Protein AF-A0A3B8P3B7-F1 (afdb_monomer_lite)

Radius of gyration: 18.44 Å; chains: 1; bounding box: 40×22×53 Å

Secondary structure (DSSP, 8-state):
--HHHHHHHHHHHHHHHTSPP-TT-EEEEEE-TTS-EEEEE----S------SS-HHHHHHHHHHH-

Sequence (67 aa):
LTPARIDGMITGLRQVASLPDPVGAIRDMSYRPSGIQVGKMRVPLGVIGIIYESRPNVTIDAASLCL

Structure (mmCIF, N/CA/C/O backbone):
data_AF-A0A3B8P3B7-F1
#
_entry.id   AF-A0A3B8P3B7-F1
#
loop_
_atom_site.group_PDB
_atom_site.id
_atom_site.type_symbol
_atom_site.label_atom_id
_atom_site.label_alt_id
_atom_site.label_comp_id
_atom_site.label_asym_id
_atom_site.label_entity_id
_atom_site.label_seq_id
_atom_site.pdbx_PDB_ins_code
_atom_site.Cartn_x
_atom_site.Cartn_y
_atom_site.Cartn_z
_atom_site.occupancy
_atom_site.B_iso_or_equiv
_atom_site.auth_seq_id
_atom_site.auth_comp_id
_atom_site.auth_asym_id
_atom_site.auth_atom_id
_atom_site.pdbx_PDB_model_num
ATOM 1 N N . LEU A 1 1 ? 15.519 2.487 -20.465 1.00 73.81 1 LEU A N 1
ATOM 2 C CA . LEU A 1 1 ? 14.806 1.296 -19.945 1.00 73.81 1 LEU A CA 1
ATOM 3 C C . LEU A 1 1 ? 15.044 0.143 -20.911 1.00 73.81 1 LEU A C 1
ATOM 5 O O . LEU A 1 1 ? 15.042 0.399 -22.105 1.00 73.81 1 LEU A O 1
ATOM 9 N N . THR A 1 2 ? 15.268 -1.079 -20.426 1.00 88.50 2 THR A N 1
ATOM 10 C CA . THR A 1 2 ? 15.313 -2.277 -21.284 1.00 88.50 2 THR A CA 1
ATOM 11 C C . THR A 1 2 ? 13.992 -3.043 -21.158 1.00 88.50 2 THR A C 1
ATOM 13 O O . THR A 1 2 ? 13.386 -2.975 -20.085 1.00 88.50 2 THR A O 1
ATOM 16 N N . PRO A 1 3 ? 13.554 -3.792 -22.187 1.00 90.19 3 PRO A N 1
ATOM 17 C CA . PRO A 1 3 ? 12.348 -4.623 -22.105 1.00 90.19 3 PRO A CA 1
ATOM 18 C C . PRO A 1 3 ? 12.358 -5.562 -20.891 1.00 90.19 3 PRO A C 1
ATOM 20 O O . PRO A 1 3 ? 11.433 -5.537 -20.090 1.00 90.19 3 PRO A O 1
ATOM 23 N N . ALA A 1 4 ? 13.485 -6.237 -20.641 1.00 90.56 4 ALA A N 1
ATOM 24 C CA . ALA A 1 4 ? 13.648 -7.121 -19.485 1.00 90.56 4 ALA A CA 1
ATOM 25 C C . ALA A 1 4 ? 13.414 -6.430 -18.124 1.00 90.56 4 ALA A C 1
ATOM 27 O O . ALA A 1 4 ? 12.907 -7.045 -17.190 1.00 90.56 4 ALA A O 1
ATOM 28 N N . ARG A 1 5 ? 13.763 -5.140 -17.988 1.00 87.75 5 ARG A N 1
ATOM 29 C CA . ARG A 1 5 ? 13.475 -4.379 -16.757 1.00 87.75 5 ARG A CA 1
ATOM 30 C C . ARG A 1 5 ? 11.990 -4.056 -16.620 1.00 87.75 5 ARG A C 1
ATOM 32 O O . ARG A 1 5 ? 11.490 -4.021 -15.502 1.00 87.75 5 ARG A O 1
ATOM 39 N N . ILE A 1 6 ? 11.300 -3.815 -17.732 1.00 90.56 6 ILE A N 1
ATOM 40 C CA . ILE A 1 6 ? 9.852 -3.582 -17.739 1.00 90.56 6 ILE A CA 1
ATOM 41 C C . ILE A 1 6 ? 9.122 -4.863 -17.341 1.00 90.56 6 ILE A C 1
ATOM 43 O O . ILE A 1 6 ? 8.285 -4.820 -16.445 1.00 90.56 6 ILE A O 1
ATOM 47 N N . ASP A 1 7 ? 9.502 -6.002 -17.917 1.00 93.31 7 ASP A N 1
ATOM 48 C CA . ASP A 1 7 ? 8.914 -7.302 -17.576 1.00 93.31 7 ASP A CA 1
ATOM 49 C C . ASP A 1 7 ? 9.114 -7.652 -16.095 1.00 93.31 7 ASP A C 1
ATOM 51 O O . ASP A 1 7 ? 8.204 -8.165 -15.438 1.00 93.31 7 ASP A O 1
ATOM 55 N N . GLY A 1 8 ? 10.281 -7.304 -15.539 1.00 91.75 8 GLY A N 1
ATOM 56 C CA . GLY A 1 8 ? 10.557 -7.411 -14.107 1.00 91.75 8 GLY A CA 1
ATOM 57 C C . GLY A 1 8 ? 9.599 -6.573 -13.254 1.00 91.75 8 GLY A C 1
ATOM 58 O O . GLY A 1 8 ? 8.991 -7.109 -12.331 1.00 91.75 8 GLY A O 1
ATOM 59 N N . MET A 1 9 ? 9.398 -5.293 -13.594 1.00 92.94 9 MET A N 1
ATOM 60 C CA . 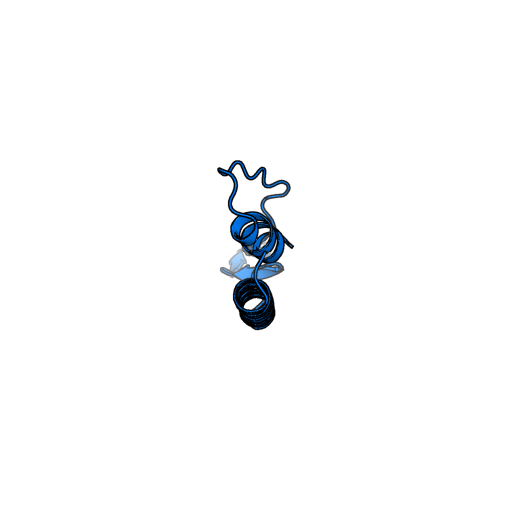MET A 1 9 ? 8.449 -4.418 -12.882 1.00 92.94 9 MET A CA 1
ATOM 61 C C . MET A 1 9 ? 7.006 -4.929 -12.987 1.00 92.94 9 MET A C 1
ATOM 63 O O . MET A 1 9 ? 6.285 -4.951 -11.995 1.00 92.94 9 MET A O 1
ATOM 67 N N . ILE A 1 10 ? 6.581 -5.400 -14.165 1.00 93.62 10 ILE A N 1
ATOM 68 C CA . ILE A 1 10 ? 5.243 -5.985 -14.361 1.00 93.62 10 ILE A CA 1
ATOM 69 C C . ILE A 1 10 ? 5.064 -7.230 -13.486 1.00 93.62 10 ILE A C 1
ATOM 71 O O . ILE A 1 10 ? 4.003 -7.436 -12.895 1.00 93.62 10 ILE A O 1
ATOM 75 N N . THR A 1 11 ? 6.095 -8.069 -13.403 1.00 94.75 11 THR A N 1
ATOM 76 C CA . THR A 1 11 ? 6.075 -9.262 -12.553 1.00 94.75 11 THR A CA 1
ATOM 77 C C . THR A 1 11 ? 5.957 -8.874 -11.081 1.00 94.75 11 THR A C 1
ATOM 79 O O . THR A 1 11 ? 5.112 -9.435 -10.386 1.00 94.75 11 THR A O 1
ATOM 82 N N . GLY A 1 12 ? 6.720 -7.872 -10.630 1.00 93.06 12 GLY A N 1
ATOM 83 C CA . GLY A 1 12 ? 6.621 -7.320 -9.276 1.00 93.06 12 GLY A CA 1
ATOM 84 C C . GLY A 1 12 ? 5.216 -6.807 -8.953 1.00 93.06 12 GLY A C 1
ATOM 85 O O . GLY A 1 12 ? 4.637 -7.197 -7.943 1.00 93.06 12 GLY A O 1
ATOM 86 N N . LEU A 1 13 ? 4.601 -6.044 -9.862 1.00 94.19 13 LEU A N 1
ATOM 87 C CA . LEU A 1 13 ? 3.223 -5.563 -9.698 1.00 94.19 13 LEU A CA 1
ATOM 88 C C . LEU A 1 13 ? 2.216 -6.702 -9.519 1.00 94.19 13 LEU A C 1
ATOM 90 O O . LEU A 1 13 ? 1.347 -6.636 -8.653 1.00 94.19 13 LEU A O 1
ATOM 94 N N . ARG A 1 14 ? 2.336 -7.772 -10.313 1.00 95.56 14 ARG A N 1
ATOM 95 C CA . ARG A 1 14 ? 1.457 -8.946 -10.190 1.00 95.56 14 ARG A CA 1
ATOM 96 C C . ARG A 1 14 ? 1.661 -9.697 -8.878 1.00 95.56 14 ARG A C 1
ATOM 98 O O . ARG A 1 14 ? 0.704 -10.269 -8.367 1.00 95.56 14 ARG A O 1
ATOM 105 N N . GLN A 1 15 ? 2.883 -9.711 -8.348 1.00 94.88 15 GLN A N 1
ATOM 106 C CA . GLN A 1 15 ? 3.169 -10.291 -7.036 1.00 94.88 15 GLN A CA 1
ATOM 107 C C . GLN A 1 15 ? 2.549 -9.460 -5.915 1.00 94.88 15 GLN A C 1
ATOM 109 O O . GLN A 1 15 ? 1.950 -10.030 -5.015 1.00 94.88 15 GLN A O 1
ATOM 114 N N . VAL A 1 16 ? 2.640 -8.130 -5.976 1.00 93.81 16 VAL A N 1
ATOM 115 C CA . VAL A 1 16 ? 2.015 -7.261 -4.967 1.00 93.81 16 VAL A CA 1
ATOM 116 C C . VAL A 1 16 ? 0.493 -7.394 -5.005 1.00 93.81 16 VAL A C 1
ATOM 118 O O . VAL A 1 16 ? -0.128 -7.580 -3.964 1.00 93.81 16 VAL A O 1
ATOM 121 N N . ALA A 1 17 ? -0.101 -7.430 -6.200 1.00 93.56 17 ALA A N 1
ATOM 122 C CA . ALA A 1 17 ? -1.543 -7.609 -6.375 1.00 93.56 17 ALA A CA 1
ATOM 123 C C . ALA A 1 17 ? -2.084 -8.965 -5.876 1.00 93.56 17 ALA A C 1
ATOM 125 O O . ALA A 1 17 ? -3.291 -9.099 -5.690 1.00 93.56 17 ALA A O 1
ATOM 126 N N . SER A 1 18 ? -1.232 -9.980 -5.688 1.00 95.06 18 SER A N 1
ATOM 127 C CA . SER A 1 18 ? -1.652 -11.280 -5.146 1.00 95.06 18 SER A CA 1
ATOM 128 C C . SER A 1 18 ? -1.561 -11.364 -3.621 1.00 95.06 18 SER A C 1
ATOM 130 O O . SER A 1 18 ? -2.020 -12.350 -3.036 1.00 95.06 18 SER A O 1
ATOM 132 N N . LEU A 1 19 ? -0.986 -10.352 -2.964 1.00 93.31 19 LEU A N 1
ATOM 133 C CA . LEU A 1 19 ? -0.925 -10.290 -1.510 1.00 93.31 19 LEU A CA 1
ATOM 134 C C . LEU A 1 19 ? -2.326 -10.024 -0.929 1.00 93.31 19 LEU A C 1
ATOM 136 O O . LEU A 1 19 ? -3.094 -9.250 -1.499 1.00 93.31 19 LEU A O 1
ATOM 140 N N . PRO A 1 20 ? -2.674 -10.631 0.220 1.00 91.25 20 PRO A N 1
ATOM 141 C CA . PRO A 1 20 ? -3.907 -10.299 0.922 1.00 91.25 20 PRO A CA 1
ATOM 142 C C . PRO A 1 20 ? -3.925 -8.827 1.335 1.00 91.25 20 PRO A C 1
ATOM 144 O O . PRO A 1 20 ? -2.931 -8.333 1.873 1.00 91.25 20 PRO A O 1
ATOM 147 N N . ASP A 1 21 ? -5.070 -8.169 1.159 1.00 90.94 21 ASP A N 1
ATOM 148 C CA . ASP A 1 21 ? -5.256 -6.783 1.584 1.00 90.94 21 ASP A CA 1
ATOM 149 C C . ASP A 1 21 ? -5.061 -6.664 3.111 1.00 90.94 21 ASP A C 1
ATOM 151 O O . ASP A 1 21 ? -5.775 -7.312 3.889 1.00 90.94 21 ASP A O 1
ATOM 155 N N . PRO A 1 22 ? -4.067 -5.886 3.579 1.00 87.81 22 PRO A N 1
ATOM 156 C CA . PRO A 1 22 ? -3.854 -5.691 5.002 1.00 87.81 22 PRO A CA 1
ATOM 157 C C . PRO A 1 22 ? -4.895 -4.751 5.631 1.00 87.81 22 PRO A C 1
ATOM 159 O O . PRO A 1 22 ? -5.071 -4.789 6.853 1.00 87.81 22 PRO A O 1
ATOM 162 N N . VAL A 1 23 ? -5.538 -3.880 4.855 1.00 92.31 23 VAL A N 1
ATOM 163 C CA . VAL A 1 23 ? -6.425 -2.826 5.350 1.00 92.31 23 VAL A CA 1
ATOM 164 C C . VAL A 1 23 ? -7.786 -3.406 5.738 1.00 92.31 23 VAL A C 1
ATOM 166 O O . VAL A 1 23 ? -8.308 -4.323 5.118 1.00 92.31 23 VAL A O 1
ATOM 169 N N . GLY A 1 24 ? -8.367 -2.904 6.830 1.00 90.69 24 GLY A N 1
ATOM 170 C CA . GLY A 1 24 ? -9.686 -3.331 7.306 1.00 90.69 24 GLY A CA 1
ATOM 171 C C . GLY A 1 24 ? -9.683 -4.624 8.126 1.00 90.69 24 GLY A C 1
ATOM 172 O O . GLY A 1 24 ? -10.698 -4.958 8.735 1.00 90.69 24 GLY A O 1
ATOM 173 N N . ALA A 1 25 ? -8.549 -5.325 8.231 1.00 91.50 25 ALA A N 1
ATOM 174 C CA . ALA A 1 25 ? -8.430 -6.502 9.085 1.00 91.50 25 ALA A CA 1
ATOM 175 C C . ALA A 1 25 ? -8.652 -6.139 10.566 1.00 91.50 25 ALA A C 1
ATOM 177 O O . ALA A 1 25 ? -7.943 -5.296 11.126 1.00 91.50 25 ALA A O 1
ATOM 178 N N . ILE A 1 26 ? -9.611 -6.809 11.210 1.00 92.31 26 ILE A N 1
ATOM 179 C CA . ILE A 1 26 ? -9.954 -6.611 12.624 1.00 92.31 26 ILE A CA 1
ATOM 180 C C . ILE A 1 26 ? -9.326 -7.724 13.467 1.00 92.31 26 ILE A C 1
ATOM 182 O O . ILE A 1 26 ? -9.406 -8.904 13.125 1.00 92.31 26 ILE A O 1
ATOM 186 N N . ARG A 1 27 ? -8.693 -7.355 14.581 1.00 92.06 27 ARG A N 1
ATOM 187 C CA . ARG A 1 27 ? -8.094 -8.266 15.567 1.00 92.06 27 ARG A CA 1
ATOM 188 C C . ARG A 1 27 ? -8.501 -7.873 16.985 1.00 92.06 27 ARG A C 1
ATOM 190 O O . ARG A 1 27 ? -9.052 -6.796 17.207 1.00 92.06 27 ARG A O 1
ATOM 197 N N . ASP 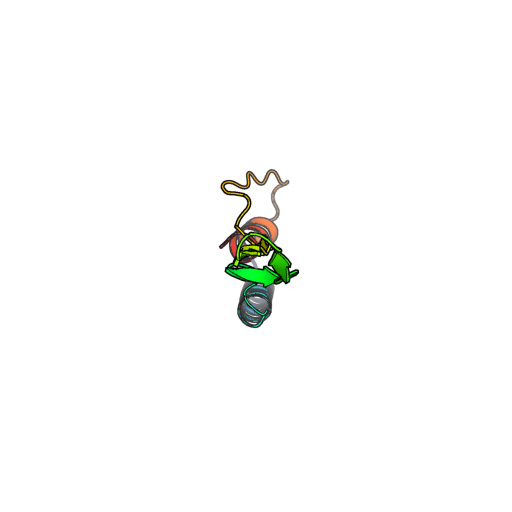A 1 28 ? -8.206 -8.748 17.941 1.00 91.19 28 ASP A N 1
ATOM 198 C CA . ASP A 1 28 ? -8.412 -8.523 19.378 1.00 91.19 28 ASP A CA 1
ATOM 199 C C . ASP A 1 28 ? -9.871 -8.198 19.762 1.00 91.19 28 ASP A C 1
ATOM 201 O O . ASP A 1 28 ? -10.116 -7.428 20.691 1.00 91.19 28 ASP A O 1
ATOM 205 N N . MET A 1 29 ? -10.849 -8.769 19.049 1.00 92.81 29 MET A N 1
ATOM 206 C CA . MET A 1 29 ? -12.269 -8.550 19.338 1.00 92.81 29 MET A CA 1
ATOM 207 C C . MET A 1 29 ? -12.663 -9.207 20.662 1.00 92.81 29 MET A C 1
ATOM 209 O O . MET A 1 29 ? -12.580 -10.424 20.811 1.00 92.81 29 MET A O 1
ATOM 213 N N . SER A 1 30 ? -13.126 -8.407 21.620 1.00 92.38 30 SER A N 1
ATOM 214 C CA . SER A 1 30 ? -13.587 -8.875 22.928 1.00 92.38 30 SER A CA 1
ATOM 21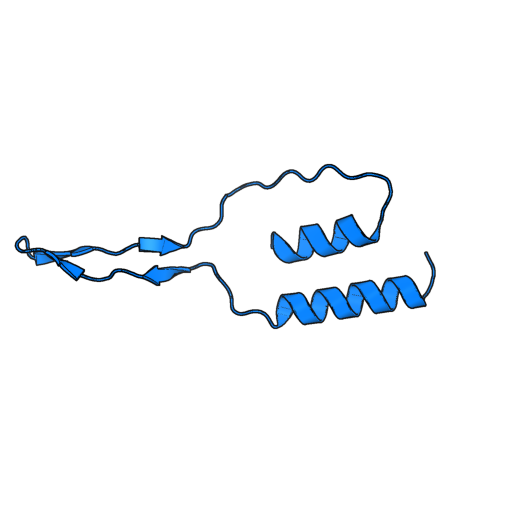5 C C . SER A 1 30 ? -14.787 -8.071 23.427 1.00 92.38 30 SER A C 1
ATOM 217 O O . SER A 1 30 ? -14.911 -6.872 23.167 1.00 92.38 30 SER A O 1
ATOM 219 N N . TYR A 1 31 ? -15.680 -8.739 24.158 1.00 94.88 31 TYR A N 1
ATOM 220 C CA . TYR A 1 31 ? -16.777 -8.082 24.864 1.00 94.88 31 TYR A CA 1
ATOM 221 C C . TYR A 1 31 ? -16.305 -7.584 26.227 1.00 94.88 31 TYR A C 1
ATOM 223 O O . TYR A 1 31 ? -15.593 -8.279 26.954 1.00 94.88 31 TYR A O 1
ATOM 231 N N . ARG A 1 32 ? -16.714 -6.368 26.582 1.00 93.38 32 ARG A N 1
ATOM 232 C CA . ARG A 1 32 ? -16.446 -5.769 27.892 1.00 93.38 32 ARG A CA 1
ATOM 233 C C . ARG A 1 32 ? -17.658 -5.956 28.813 1.00 93.38 32 ARG A C 1
ATOM 235 O O . ARG A 1 32 ? -18.777 -6.040 28.315 1.00 93.38 32 ARG A O 1
ATOM 242 N N . PRO A 1 33 ? -17.478 -5.925 30.147 1.00 92.69 33 PRO A N 1
ATOM 243 C CA . PRO A 1 33 ? -18.591 -6.002 31.101 1.00 92.69 33 PRO A CA 1
ATOM 244 C C . PRO A 1 33 ? -19.659 -4.908 30.934 1.00 92.69 33 PRO A C 1
ATOM 246 O O . PRO A 1 33 ? -20.792 -5.093 31.356 1.00 92.69 33 PRO A O 1
ATOM 249 N N . SER A 1 34 ? -19.322 -3.783 30.295 1.00 93.25 34 SER A N 1
ATOM 250 C CA . SER A 1 34 ? -20.275 -2.727 29.927 1.00 93.25 34 SER A CA 1
ATOM 251 C 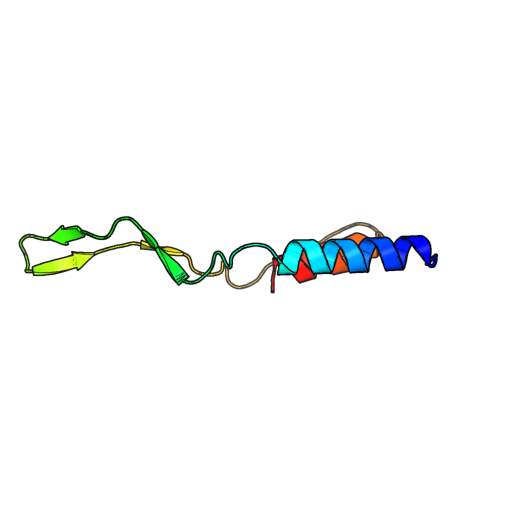C . SER A 1 34 ? -21.164 -3.069 28.721 1.00 93.25 34 SER A C 1
ATOM 253 O O . SER A 1 34 ? -22.018 -2.266 28.363 1.00 93.25 34 SER A O 1
ATOM 255 N N . GLY A 1 35 ? -20.956 -4.215 28.064 1.00 92.44 35 GLY A N 1
ATOM 256 C CA . GLY A 1 35 ? -21.706 -4.659 26.883 1.00 92.44 35 GLY A CA 1
ATOM 257 C C . GLY A 1 35 ? -21.130 -4.200 25.538 1.00 92.44 35 GLY A C 1
ATOM 258 O O . GLY A 1 35 ? -21.587 -4.660 24.495 1.00 92.44 35 GLY A O 1
ATOM 259 N N . ILE A 1 36 ? -20.107 -3.338 25.531 1.00 94.50 36 ILE A N 1
ATOM 260 C CA . ILE A 1 36 ? -19.456 -2.892 24.289 1.00 94.50 36 ILE A CA 1
ATOM 261 C C . ILE A 1 36 ? -18.516 -3.966 23.735 1.00 94.50 36 ILE A C 1
ATOM 263 O O . ILE A 1 36 ? -17.849 -4.683 24.489 1.00 94.50 36 ILE A O 1
ATOM 267 N N . GLN A 1 37 ? -18.420 -4.023 22.410 1.00 94.19 37 GLN A N 1
ATOM 268 C CA . GLN A 1 37 ? -17.441 -4.837 21.705 1.00 94.19 37 GLN A CA 1
ATOM 269 C C . GLN A 1 37 ? -16.251 -3.960 21.314 1.00 94.19 37 GLN A C 1
ATOM 271 O O . GLN A 1 37 ? -16.423 -2.906 20.704 1.00 94.19 37 GLN A O 1
ATOM 276 N N . VAL A 1 38 ? -15.047 -4.378 21.691 1.00 94.31 38 VAL A N 1
ATOM 277 C CA . VAL A 1 38 ? -13.810 -3.640 21.420 1.00 94.31 38 VAL A CA 1
ATOM 278 C C . VAL A 1 38 ? -12.887 -4.525 20.609 1.00 94.31 38 VAL A C 1
ATOM 280 O O . VAL A 1 38 ? -12.670 -5.676 20.971 1.00 94.31 38 VAL A O 1
ATOM 283 N N . GLY A 1 39 ? -12.302 -3.963 19.559 1.00 94.12 39 GLY A N 1
ATOM 284 C CA . GLY A 1 39 ? -11.190 -4.566 18.842 1.00 94.12 39 GLY A CA 1
ATOM 285 C C . GLY A 1 39 ? -10.376 -3.510 18.121 1.00 94.12 39 GLY A C 1
ATOM 286 O O . GLY A 1 39 ? -10.639 -2.310 18.227 1.00 94.12 39 GLY A O 1
ATOM 287 N N . LYS A 1 40 ? -9.355 -3.964 17.406 1.00 95.25 40 LYS A N 1
ATOM 288 C CA . LYS A 1 40 ? -8.423 -3.110 16.673 1.00 95.25 40 LYS A CA 1
ATOM 289 C C . LYS A 1 40 ? -8.538 -3.407 15.191 1.00 95.25 40 LYS A C 1
ATOM 291 O O . LYS A 1 40 ? -8.391 -4.556 14.783 1.00 95.25 40 LYS A O 1
ATOM 296 N N . MET A 1 41 ? -8.761 -2.372 14.394 1.00 95.00 41 MET A N 1
ATOM 297 C CA . MET A 1 41 ? -8.768 -2.457 12.937 1.00 95.00 41 MET A CA 1
ATOM 298 C C . MET A 1 41 ? -7.447 -1.925 12.385 1.00 95.00 41 MET A C 1
ATOM 300 O O . MET A 1 41 ? -6.958 -0.888 12.839 1.00 95.00 41 MET A O 1
ATOM 304 N N . ARG A 1 42 ? -6.864 -2.619 11.403 1.00 94.44 42 ARG A N 1
ATOM 305 C CA . ARG A 1 42 ? -5.722 -2.090 10.654 1.00 94.44 42 ARG A CA 1
ATOM 306 C C . ARG A 1 42 ? -6.212 -1.038 9.660 1.00 94.44 42 ARG A C 1
ATOM 308 O O . ARG A 1 42 ? -7.070 -1.324 8.831 1.00 94.44 42 ARG A O 1
ATOM 315 N N . VAL A 1 43 ? -5.646 0.160 9.741 1.00 94.31 43 VAL A N 1
ATOM 316 C CA . VAL A 1 43 ? -5.943 1.288 8.846 1.00 94.31 43 VAL A CA 1
ATOM 317 C C . VAL A 1 43 ? -4.677 1.715 8.099 1.00 94.31 43 VAL A C 1
ATOM 319 O O . VAL A 1 43 ? -3.576 1.449 8.597 1.00 94.31 43 VAL A O 1
ATOM 322 N N . PRO A 1 44 ? -4.795 2.358 6.923 1.00 94.00 44 PRO A N 1
ATOM 323 C CA . PRO A 1 44 ? -3.643 2.921 6.230 1.00 94.00 44 PRO A CA 1
ATOM 324 C C . PRO A 1 44 ? -2.970 3.999 7.084 1.00 94.00 44 PRO A C 1
ATOM 326 O O . PRO A 1 44 ? -3.628 4.684 7.867 1.00 94.00 44 PRO A O 1
ATOM 329 N N . LEU A 1 45 ? -1.663 4.195 6.891 1.00 93.56 45 LEU A N 1
ATOM 330 C CA . LEU A 1 45 ? -0.926 5.276 7.560 1.00 93.56 45 LEU A CA 1
ATOM 331 C C . LEU A 1 45 ? -1.386 6.674 7.108 1.00 93.56 45 LEU A C 1
ATOM 333 O O . LEU A 1 45 ? -1.212 7.641 7.844 1.00 93.56 45 LEU A O 1
ATOM 337 N N . GLY A 1 46 ? -1.962 6.783 5.908 1.00 93.62 46 GLY A N 1
ATOM 338 C CA . GLY A 1 46 ? -2.379 8.043 5.298 1.00 93.62 46 GLY A CA 1
ATOM 339 C C . GLY A 1 46 ? -1.498 8.385 4.103 1.00 93.62 46 GLY A C 1
ATOM 340 O O . GLY A 1 46 ? -1.779 7.944 2.995 1.00 93.62 46 GLY A O 1
ATOM 341 N N . VAL A 1 47 ? -0.432 9.157 4.321 1.00 95.44 47 VAL A N 1
ATOM 342 C CA . VAL A 1 47 ? 0.463 9.628 3.249 1.00 95.44 47 VAL A CA 1
ATOM 343 C C . VAL A 1 47 ? 1.868 9.066 3.442 1.00 95.44 47 VAL A C 1
ATOM 345 O O . VAL A 1 47 ? 2.427 9.146 4.533 1.00 95.44 47 VAL A O 1
ATOM 348 N N . ILE A 1 48 ? 2.451 8.533 2.366 1.00 94.19 48 ILE A N 1
ATOM 349 C CA . ILE A 1 48 ? 3.816 8.000 2.345 1.00 94.19 48 ILE A CA 1
ATOM 350 C C . ILE A 1 48 ? 4.628 8.792 1.315 1.00 94.19 48 ILE A C 1
ATOM 352 O O . ILE A 1 48 ? 4.327 8.778 0.124 1.00 94.19 48 ILE A O 1
ATOM 356 N N . GLY A 1 49 ? 5.655 9.503 1.783 1.00 93.69 49 GLY A N 1
ATOM 357 C CA . GLY A 1 49 ? 6.624 10.190 0.931 1.00 93.69 49 GLY A CA 1
ATOM 358 C C . GLY A 1 49 ? 7.833 9.298 0.674 1.00 93.69 49 GLY A C 1
ATOM 359 O O . GLY A 1 49 ? 8.442 8.803 1.621 1.00 93.69 49 GLY A O 1
ATOM 360 N N . ILE A 1 50 ? 8.188 9.094 -0.594 1.00 92.38 50 ILE A N 1
ATOM 361 C CA . ILE A 1 50 ? 9.289 8.209 -0.989 1.00 92.38 50 ILE A CA 1
ATOM 362 C C . ILE A 1 50 ? 10.389 9.046 -1.641 1.00 92.38 50 ILE A C 1
ATOM 364 O O . ILE A 1 50 ? 10.158 9.721 -2.643 1.00 92.38 50 ILE A O 1
ATOM 368 N N . ILE A 1 51 ? 11.597 8.978 -1.079 1.00 93.62 51 ILE A N 1
ATOM 369 C CA . ILE A 1 51 ? 12.803 9.631 -1.600 1.00 93.62 51 ILE A CA 1
ATOM 370 C C . ILE A 1 51 ? 13.805 8.532 -1.941 1.00 93.62 51 ILE A C 1
ATOM 372 O O . ILE A 1 51 ? 14.149 7.714 -1.091 1.00 93.62 51 ILE A O 1
ATOM 376 N N . TYR A 1 52 ? 14.254 8.495 -3.192 1.00 90.81 52 TYR A N 1
ATOM 377 C CA . TYR A 1 52 ? 15.167 7.475 -3.699 1.00 90.81 52 TYR A CA 1
ATOM 378 C C . TYR A 1 52 ? 16.050 8.054 -4.806 1.00 90.81 52 TYR A C 1
ATOM 380 O O . TYR A 1 52 ? 15.682 9.010 -5.487 1.00 90.81 52 TYR A O 1
ATOM 388 N N . GLU A 1 53 ? 17.230 7.465 -4.987 1.00 93.56 53 GLU A N 1
ATOM 389 C CA . GLU A 1 53 ? 18.119 7.770 -6.110 1.00 93.56 53 GLU A CA 1
ATOM 390 C C . GLU A 1 53 ? 17.615 7.112 -7.402 1.00 93.56 53 GLU A C 1
ATOM 392 O O . GLU A 1 53 ? 16.998 6.055 -7.323 1.00 93.56 53 GLU A O 1
ATOM 397 N N . SER A 1 54 ? 17.909 7.716 -8.562 1.00 79.44 54 SER A N 1
ATOM 398 C CA . SER A 1 54 ? 17.476 7.430 -9.951 1.00 79.44 54 SER A CA 1
ATOM 399 C C . SER A 1 54 ? 17.305 5.956 -10.378 1.00 79.44 54 SER A C 1
ATOM 401 O O . SER A 1 54 ? 17.926 5.478 -11.330 1.00 79.44 54 SER A O 1
ATOM 403 N N . ARG A 1 55 ? 16.406 5.232 -9.715 1.00 87.44 55 ARG A N 1
ATOM 404 C CA . ARG A 1 55 ? 16.078 3.825 -9.927 1.00 87.44 55 ARG A CA 1
ATOM 405 C C . ARG A 1 55 ? 14.605 3.737 -10.318 1.00 87.44 55 ARG A C 1
ATOM 407 O O . ARG A 1 55 ? 13.749 3.691 -9.440 1.00 87.44 55 ARG A O 1
ATOM 414 N N . PRO A 1 56 ? 14.279 3.717 -11.620 1.00 81.44 56 PRO A N 1
ATOM 415 C CA . PRO A 1 56 ? 12.889 3.781 -12.080 1.00 81.44 56 PRO A CA 1
ATOM 416 C C . PRO A 1 56 ? 12.024 2.599 -11.612 1.00 81.44 56 PRO A C 1
ATOM 418 O O . PRO A 1 56 ? 10.807 2.716 -11.557 1.00 81.44 56 PRO A O 1
ATOM 421 N N . ASN A 1 57 ? 12.634 1.468 -11.246 1.00 87.38 57 ASN A N 1
ATOM 422 C CA . ASN A 1 57 ? 11.918 0.346 -10.641 1.00 87.38 57 ASN A CA 1
ATOM 423 C C . ASN A 1 57 ? 11.390 0.674 -9.236 1.00 87.38 57 ASN A C 1
ATOM 425 O O . ASN A 1 57 ? 10.275 0.292 -8.907 1.00 87.38 57 ASN A O 1
ATOM 429 N N . VAL A 1 58 ? 12.137 1.456 -8.447 1.00 89.94 58 VAL A N 1
ATOM 430 C CA . VAL A 1 58 ? 11.740 1.832 -7.080 1.00 89.94 58 VAL A CA 1
ATOM 431 C C . VAL A 1 58 ? 10.472 2.680 -7.092 1.00 89.94 58 VAL A C 1
ATOM 433 O O . VAL A 1 58 ? 9.641 2.536 -6.204 1.00 89.94 58 VAL A O 1
ATOM 436 N N . THR A 1 59 ? 10.281 3.514 -8.119 1.00 90.75 59 THR A N 1
ATOM 437 C CA . THR A 1 59 ? 9.045 4.282 -8.311 1.00 90.75 59 THR A CA 1
ATOM 438 C C . THR A 1 59 ? 7.817 3.375 -8.337 1.00 90.75 59 THR A C 1
ATOM 440 O O . THR A 1 59 ? 6.836 3.647 -7.652 1.00 90.75 59 THR A O 1
ATOM 443 N N . ILE A 1 60 ? 7.878 2.305 -9.136 1.00 91.88 60 ILE A N 1
ATOM 444 C CA . ILE A 1 60 ? 6.757 1.393 -9.368 1.00 91.88 60 ILE A CA 1
ATOM 445 C C . ILE A 1 60 ? 6.543 0.490 -8.160 1.00 91.88 60 ILE A C 1
ATOM 447 O O . ILE A 1 60 ? 5.417 0.388 -7.680 1.00 91.88 60 ILE A O 1
ATOM 451 N N . ASP A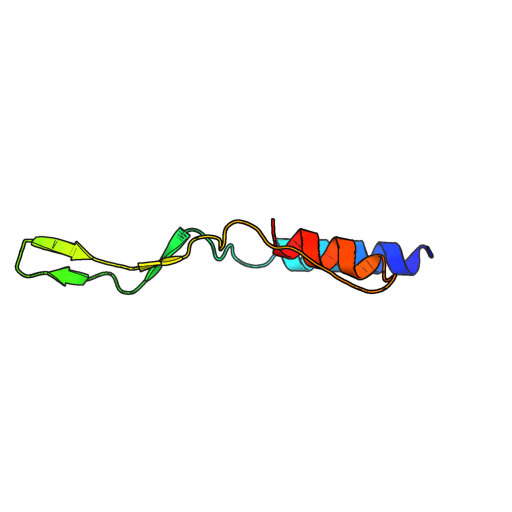 1 61 ? 7.613 -0.105 -7.634 1.00 90.81 61 ASP A N 1
ATOM 452 C CA . ASP A 1 61 ? 7.526 -1.007 -6.487 1.00 90.81 61 ASP A CA 1
ATOM 453 C C . ASP A 1 61 ? 6.946 -0.271 -5.272 1.00 90.81 61 ASP A C 1
ATOM 455 O O . ASP A 1 61 ? 5.998 -0.741 -4.640 1.00 90.81 61 ASP A O 1
ATOM 459 N N . ALA A 1 62 ? 7.449 0.933 -4.986 1.00 91.69 62 ALA A N 1
ATOM 460 C CA . ALA A 1 62 ? 6.998 1.701 -3.837 1.00 91.69 62 ALA A CA 1
ATOM 461 C C . ALA A 1 62 ? 5.564 2.225 -4.014 1.00 91.69 62 ALA A C 1
ATOM 463 O O . ALA A 1 62 ? 4.778 2.140 -3.074 1.00 91.69 62 ALA A O 1
ATOM 464 N N . ALA A 1 63 ? 5.188 2.692 -5.211 1.00 90.81 63 ALA A N 1
ATOM 465 C CA . ALA A 1 63 ? 3.803 3.074 -5.486 1.00 90.81 63 ALA A CA 1
ATOM 466 C C . ALA A 1 63 ? 2.843 1.882 -5.346 1.00 90.81 63 ALA A C 1
ATOM 468 O O . ALA A 1 63 ? 1.777 2.033 -4.764 1.00 90.81 63 ALA A O 1
ATOM 469 N N . SER A 1 64 ? 3.237 0.695 -5.816 1.00 92.31 64 SER A N 1
ATOM 470 C CA . SER A 1 64 ? 2.387 -0.500 -5.777 1.00 92.31 64 SER A CA 1
ATOM 471 C C . SER A 1 64 ? 2.092 -1.020 -4.375 1.00 92.31 64 SER A C 1
ATOM 473 O O . SER A 1 64 ? 1.042 -1.605 -4.162 1.00 92.31 64 SER A O 1
ATOM 475 N N . LEU A 1 65 ? 3.000 -0.797 -3.422 1.00 91.31 65 LEU A N 1
ATOM 476 C CA . LEU A 1 65 ? 2.819 -1.191 -2.023 1.00 91.31 65 LEU A CA 1
ATOM 477 C C . LEU A 1 65 ? 2.024 -0.162 -1.209 1.00 91.31 65 LEU A C 1
ATOM 479 O O . LEU A 1 65 ? 1.544 -0.482 -0.124 1.00 91.31 65 LEU A O 1
ATOM 483 N N . CYS A 1 66 ? 1.961 1.083 -1.684 1.00 90.31 66 CYS A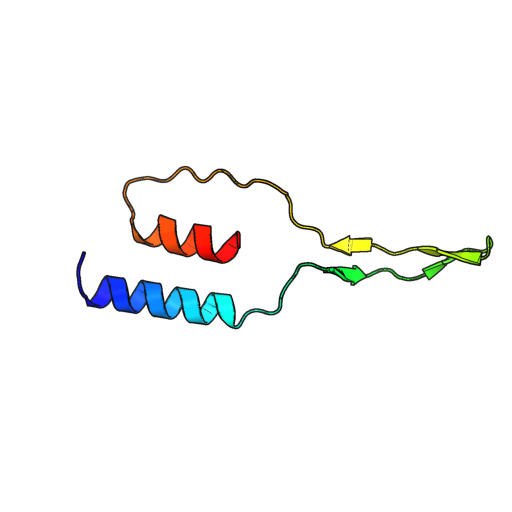 N 1
ATOM 484 C CA . CYS A 1 66 ? 1.281 2.177 -0.991 1.00 90.31 66 CYS A CA 1
ATOM 485 C C . CYS A 1 66 ? -0.170 2.384 -1.455 1.00 90.31 66 CYS A C 1
ATOM 487 O O . CYS A 1 66 ? -0.866 3.200 -0.848 1.00 90.31 66 CYS A O 1
ATOM 489 N N . LEU A 1 67 ? -0.588 1.703 -2.527 1.00 75.06 67 LEU A N 1
ATOM 490 C CA . LEU A 1 67 ? -1.935 1.729 -3.105 1.00 75.06 67 LEU A CA 1
ATOM 491 C C . LEU A 1 67 ? -2.715 0.482 -2.691 1.00 75.06 67 LEU A C 1
ATOM 493 O O . LEU A 1 67 ? -3.920 0.648 -2.406 1.00 75.06 67 LEU A O 1
#

pLDDT: mean 91.56, std 4.13, range [73.81, 95.56]

Foldseek 3Di:
DDPVVVVVLVVLLVVLVPDPDQFQDWDDWDADPVRDTDIDGDHQPPDDDDDDPPDVSCVSNVVSNND